Protein AF-A0A7Y9GAW0-F1 (afdb_monomer_lite)

Foldseek 3Di:
DDDDDDDDDDDDPPPPPPPPPPPQPADPDDDPVVLVVVCVVPVVPAAHEYEDEPDPVCVDPVNVVVSVVSSYHYHYDDPPVVVPRVVVVVCPVVVPD

Secondary structure (DSSP, 8-state):
----------------TT----------S--HHHHHHHHHH-TT-PPEEEEE-S-GGGGSHHHHHHHHHTTEEEEEPPTT-GGG-THHHHTGGGS--

Sequence (97 aa):
MQKVPAAARAAGAHRSSTRQKSRIVVERCVGRLKQESIRAARPDGAPIYGILDNLSANKTPQSRAWAARNNVELCLTPTYASWANPIEAQFGPLRTS

Structure (mmCIF, N/CA/C/O backbone):
data_AF-A0A7Y9GAW0-F1
#
_entry.id   AF-A0A7Y9GAW0-F1
#
loop_
_atom_site.group_PDB
_atom_site.id
_atom_site.type_symbol
_atom_site.label_atom_id
_atom_site.label_alt_id
_atom_site.label_comp_id
_atom_site.label_asym_id
_atom_site.label_entity_id
_atom_site.label_seq_id
_atom_site.pdbx_PDB_ins_code
_atom_site.Cartn_x
_atom_site.Cartn_y
_atom_site.Cartn_z
_atom_site.occupancy
_atom_site.B_iso_or_equiv
_atom_site.auth_seq_id
_atom_site.auth_comp_id
_atom_site.auth_asym_id
_atom_site.auth_atom_id
_atom_site.pdbx_PDB_model_num
ATOM 1 N N . MET A 1 1 ? -10.753 -42.992 50.120 1.00 39.62 1 MET A N 1
ATOM 2 C CA . MET A 1 1 ? -9.961 -41.761 49.923 1.00 39.62 1 MET A CA 1
ATOM 3 C C . MET A 1 1 ? -10.370 -41.134 48.594 1.00 39.62 1 MET A C 1
ATOM 5 O O . MET A 1 1 ? -10.572 -41.853 47.630 1.00 39.62 1 MET A O 1
ATOM 9 N N . GLN A 1 2 ? -10.661 -39.836 48.678 1.00 38.94 2 GLN A N 1
ATOM 10 C CA . GLN A 1 2 ? -11.245 -38.847 47.755 1.00 38.94 2 GLN A CA 1
ATOM 11 C C . GLN A 1 2 ? -11.642 -39.204 46.305 1.00 38.94 2 GLN A C 1
ATOM 13 O O . GLN A 1 2 ? -10.819 -39.485 45.442 1.00 38.94 2 GLN A O 1
ATOM 18 N N . LYS A 1 3 ? -12.943 -38.997 46.043 1.00 39.66 3 LYS A N 1
ATOM 19 C CA . LYS A 1 3 ? -13.515 -38.572 44.757 1.00 39.66 3 LYS A CA 1
ATOM 20 C C . LYS A 1 3 ? -13.120 -37.108 44.493 1.00 39.66 3 LYS A C 1
ATOM 22 O O . LYS A 1 3 ? -13.219 -36.297 45.411 1.00 39.66 3 LYS A O 1
ATOM 27 N N . VAL A 1 4 ? -12.766 -36.757 43.257 1.00 41.72 4 VAL A N 1
ATOM 28 C CA . VAL A 1 4 ? -12.667 -35.361 42.782 1.00 41.72 4 VAL A CA 1
ATOM 29 C C . VAL A 1 4 ? -13.843 -35.106 41.825 1.00 41.72 4 VAL A C 1
ATOM 31 O O . VAL A 1 4 ? -14.083 -35.953 40.964 1.00 41.72 4 VAL A O 1
ATOM 34 N N . PRO A 1 5 ? -14.614 -34.008 41.955 1.00 43.50 5 PRO A N 1
ATOM 35 C CA . PRO A 1 5 ? -15.739 -33.740 41.066 1.00 43.50 5 PRO A CA 1
ATOM 36 C C . PRO A 1 5 ? -15.268 -33.021 39.794 1.00 43.50 5 PRO A C 1
ATOM 38 O O . PRO A 1 5 ? -14.530 -32.039 39.865 1.00 43.50 5 PRO A O 1
ATOM 41 N N . ALA A 1 6 ? -15.733 -33.468 38.626 1.00 39.12 6 ALA A N 1
ATOM 42 C CA . ALA A 1 6 ? -15.614 -32.702 37.389 1.00 39.12 6 ALA A CA 1
ATOM 43 C C . ALA A 1 6 ? -16.757 -31.675 37.323 1.00 39.12 6 ALA A C 1
ATOM 45 O O . ALA A 1 6 ? -17.912 -32.021 37.072 1.00 39.12 6 ALA A O 1
ATOM 46 N N . ALA A 1 7 ? -16.429 -30.415 37.609 1.00 43.72 7 ALA A N 1
ATOM 47 C CA . ALA A 1 7 ? -17.317 -29.272 37.441 1.00 43.72 7 ALA A CA 1
ATOM 48 C C . ALA A 1 7 ? -17.491 -28.906 35.954 1.00 43.72 7 ALA A C 1
ATOM 50 O O . ALA A 1 7 ? -16.598 -29.089 35.128 1.00 43.72 7 ALA A O 1
ATOM 51 N N . ALA A 1 8 ? -18.678 -28.398 35.636 1.00 36.62 8 ALA A N 1
ATOM 52 C CA . ALA A 1 8 ? -19.171 -28.082 34.303 1.00 36.62 8 ALA A CA 1
ATOM 53 C C . ALA A 1 8 ? -18.748 -26.693 33.770 1.00 36.62 8 ALA A C 1
ATOM 55 O O . ALA A 1 8 ? -18.545 -25.771 34.555 1.00 36.62 8 ALA A O 1
ATOM 56 N N . ARG A 1 9 ? -18.837 -26.551 32.426 1.00 33.38 9 ARG A N 1
ATOM 57 C CA . ARG A 1 9 ? -18.870 -25.319 31.583 1.00 33.38 9 ARG A CA 1
ATOM 58 C C . ARG A 1 9 ? -17.540 -24.527 31.513 1.00 33.38 9 ARG A C 1
ATOM 60 O O . ARG A 1 9 ? -16.831 -24.427 32.491 1.00 33.38 9 ARG A O 1
ATOM 67 N N . ALA A 1 10 ? -17.116 -23.927 30.395 1.00 34.06 10 ALA A N 1
ATOM 68 C CA . ALA A 1 10 ? -17.858 -23.348 29.280 1.00 34.06 10 ALA A CA 1
ATOM 69 C C . ALA A 1 10 ? -17.047 -23.307 27.959 1.00 34.06 10 ALA A C 1
ATOM 71 O O . ALA A 1 10 ? -15.824 -23.294 27.961 1.00 34.06 10 ALA A O 1
ATOM 72 N N . ALA A 1 11 ? -17.795 -23.229 26.853 1.00 41.22 11 ALA A N 1
ATOM 73 C CA . ALA A 1 11 ? -17.540 -22.452 25.636 1.00 41.22 11 ALA A CA 1
ATOM 74 C C . ALA A 1 11 ? -16.098 -22.315 25.105 1.00 41.22 11 ALA A C 1
ATOM 76 O O . ALA A 1 11 ? -15.315 -21.481 25.542 1.00 41.22 11 ALA A O 1
ATOM 77 N N . GLY A 1 12 ? -15.847 -22.997 23.991 1.00 32.38 12 GLY A N 1
ATOM 78 C CA . GLY A 1 12 ? -14.775 -22.667 23.061 1.00 32.38 12 GLY A CA 1
ATOM 79 C C . GLY A 1 12 ? -15.209 -23.029 21.652 1.00 32.38 12 GLY A C 1
ATOM 80 O O . GLY A 1 12 ? -14.675 -23.962 21.0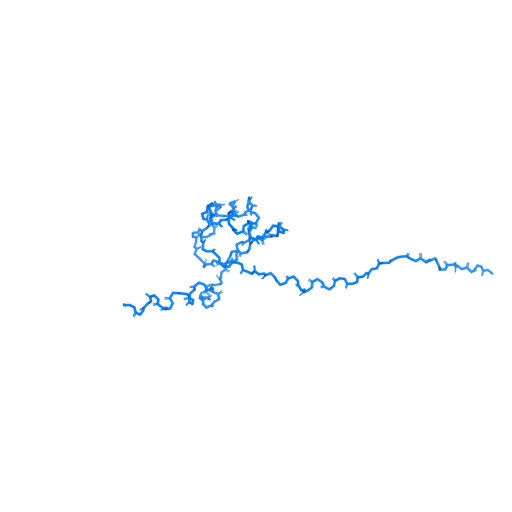63 1.00 32.38 12 GLY A O 1
ATOM 81 N N . ALA A 1 13 ? -16.240 -22.351 21.136 1.00 38.50 13 ALA A N 1
ATOM 82 C CA . ALA A 1 13 ? -16.605 -22.450 19.730 1.00 38.50 13 ALA A CA 1
ATOM 83 C C . ALA A 1 13 ? -15.361 -22.106 18.907 1.00 38.50 13 ALA A C 1
ATOM 85 O O . ALA A 1 13 ? -14.893 -20.967 18.909 1.00 38.50 13 ALA A O 1
ATOM 86 N N . HIS A 1 14 ? -14.813 -23.123 18.251 1.00 37.91 14 HIS A N 1
ATOM 87 C CA . HIS A 1 14 ? -13.695 -23.026 17.333 1.00 37.91 14 HIS A CA 1
ATOM 88 C C . HIS A 1 14 ? -14.152 -22.172 16.144 1.00 37.91 14 HIS A C 1
ATOM 90 O O . HIS A 1 14 ? -14.671 -22.674 15.150 1.00 37.91 14 HIS A O 1
ATOM 96 N N . ARG A 1 15 ? -14.068 -20.844 16.289 1.00 39.19 15 ARG A N 1
ATOM 97 C CA . ARG A 1 15 ? -14.404 -19.898 15.229 1.00 39.19 15 ARG A CA 1
ATOM 98 C C . ARG A 1 15 ? -13.295 -20.012 14.196 1.00 39.19 15 ARG A C 1
ATOM 100 O O . ARG A 1 15 ? -12.220 -19.444 14.352 1.00 39.19 15 ARG A O 1
ATOM 107 N N . SER A 1 16 ? -13.573 -20.796 13.163 1.00 33.88 16 SER A N 1
ATOM 108 C CA . SER A 1 16 ? -12.757 -20.983 11.970 1.00 33.88 16 SER A CA 1
ATOM 109 C C . SER A 1 16 ? -12.579 -19.628 11.272 1.00 33.88 16 SER A C 1
ATOM 111 O O . SER A 1 16 ? -13.313 -19.257 10.359 1.00 33.88 16 SER A O 1
ATOM 113 N N . SER A 1 17 ? -11.611 -18.845 11.747 1.00 37.62 17 SER A N 1
ATOM 114 C CA . SER A 1 17 ? -11.244 -17.514 11.254 1.00 37.62 17 SER A CA 1
ATOM 115 C C . SER A 1 17 ? -10.396 -17.597 9.978 1.00 37.62 17 SER A C 1
ATOM 117 O O . SER A 1 17 ? -9.443 -16.851 9.785 1.00 37.62 17 SER A O 1
ATOM 119 N N . THR A 1 18 ? -10.725 -18.527 9.087 1.00 34.19 18 THR A N 1
ATOM 120 C CA . THR A 1 18 ? -10.064 -18.700 7.784 1.00 34.19 18 THR A CA 1
ATOM 121 C C . THR A 1 18 ? -10.942 -18.214 6.629 1.00 34.19 18 THR A C 1
ATOM 123 O O . THR A 1 18 ? -10.580 -18.343 5.463 1.00 34.19 18 THR A O 1
ATOM 126 N N . ARG A 1 19 ? -12.092 -17.595 6.938 1.00 33.41 19 ARG A N 1
ATOM 127 C CA . ARG 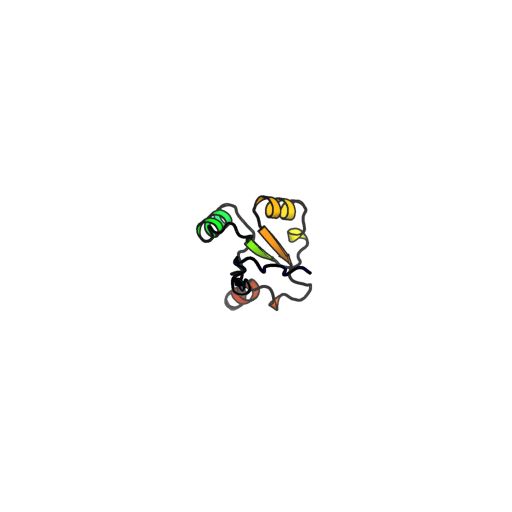A 1 19 ? -13.055 -17.068 5.957 1.00 33.41 19 ARG A CA 1
ATOM 128 C C . ARG A 1 19 ? -13.238 -15.549 5.975 1.00 33.41 19 ARG A C 1
ATOM 130 O O . ARG A 1 19 ? -14.131 -15.058 5.297 1.00 33.41 19 ARG A O 1
ATOM 137 N N . GLN A 1 20 ? -12.376 -14.791 6.651 1.00 34.31 20 GLN A N 1
ATOM 138 C CA . GLN A 1 20 ? -12.261 -13.348 6.408 1.00 34.31 20 GLN A CA 1
ATOM 139 C C . GLN A 1 20 ? -11.268 -13.149 5.253 1.00 34.31 20 GLN A C 1
ATOM 141 O O . GLN A 1 20 ? -10.152 -12.682 5.448 1.00 34.31 20 GLN A O 1
ATOM 146 N N . LYS A 1 21 ? -11.642 -13.604 4.048 1.00 34.28 21 LYS A N 1
ATOM 147 C CA . LYS A 1 21 ? -10.876 -13.351 2.822 1.00 34.28 21 LYS A CA 1
ATOM 148 C C . LYS A 1 21 ? -10.767 -11.840 2.665 1.00 34.28 21 LYS A C 1
ATOM 150 O O . LYS A 1 21 ? -11.733 -11.172 2.299 1.00 34.28 21 LYS A O 1
ATOM 155 N N . SER A 1 22 ? -9.596 -11.327 3.007 1.00 34.44 22 SER A N 1
ATOM 156 C CA . SER A 1 22 ? -9.124 -9.975 2.784 1.00 34.44 22 SER A CA 1
ATOM 157 C C . SER A 1 22 ? -9.407 -9.608 1.331 1.00 34.44 22 SER A C 1
ATOM 159 O O . SER A 1 22 ? -8.703 -10.006 0.409 1.00 34.44 22 SER A O 1
ATOM 161 N N . ARG A 1 23 ? -10.509 -8.884 1.111 1.00 40.44 23 ARG A N 1
ATOM 162 C CA . ARG A 1 23 ? -10.789 -8.209 -0.155 1.00 40.44 23 ARG A CA 1
ATOM 163 C C . ARG A 1 23 ? -9.691 -7.165 -0.317 1.00 40.44 23 ARG A C 1
ATOM 165 O O . ARG A 1 23 ? -9.778 -6.093 0.281 1.00 40.44 23 ARG A O 1
ATOM 172 N N . ILE A 1 24 ? -8.640 -7.539 -1.040 1.00 43.25 24 ILE A N 1
ATOM 173 C CA . ILE A 1 24 ? -7.562 -6.657 -1.474 1.00 43.25 24 ILE A CA 1
ATOM 174 C C . ILE A 1 24 ? -8.226 -5.569 -2.316 1.00 43.25 24 ILE A C 1
ATOM 176 O O . ILE A 1 24 ? -8.760 -5.838 -3.391 1.00 43.25 24 ILE A O 1
ATOM 180 N N . VAL A 1 25 ? -8.268 -4.350 -1.788 1.00 43.28 25 VAL A N 1
ATOM 181 C CA . VAL A 1 25 ? -8.711 -3.180 -2.541 1.00 43.28 25 VAL A CA 1
ATOM 182 C C . VAL A 1 25 ? -7.475 -2.668 -3.270 1.00 43.28 25 VAL A C 1
ATOM 184 O O . VAL A 1 25 ? -6.628 -2.005 -2.682 1.00 43.28 25 VAL A O 1
ATOM 187 N N . VAL A 1 26 ? -7.337 -3.048 -4.539 1.00 38.38 26 VAL A N 1
ATOM 188 C CA . VAL A 1 26 ? -6.264 -2.563 -5.414 1.00 38.38 26 VAL A CA 1
ATOM 189 C C . VAL A 1 26 ? -6.605 -1.131 -5.814 1.00 38.38 26 VAL A C 1
ATOM 191 O O . VAL A 1 26 ? -7.330 -0.915 -6.778 1.00 38.38 26 VAL A O 1
ATOM 194 N N . GLU A 1 27 ? -6.121 -0.146 -5.062 1.00 37.06 27 GLU A N 1
ATOM 195 C CA . GLU A 1 27 ? -6.295 1.270 -5.395 1.00 37.06 27 GLU A CA 1
ATOM 196 C C . GLU A 1 27 ? -4.941 1.997 -5.412 1.00 37.06 27 GLU A C 1
ATOM 198 O O . GLU A 1 27 ? -4.131 1.895 -4.492 1.00 37.06 27 GLU A O 1
ATOM 203 N N . ARG A 1 28 ? -4.712 2.718 -6.517 1.00 37.81 28 ARG A N 1
ATOM 204 C CA . ARG A 1 28 ? -3.529 3.534 -6.844 1.00 37.81 28 ARG A CA 1
ATOM 205 C C . ARG A 1 28 ? -3.276 4.644 -5.807 1.00 37.81 28 ARG A C 1
ATOM 207 O O . ARG A 1 28 ? -4.227 5.115 -5.189 1.00 37.81 28 ARG A O 1
ATOM 214 N N . CYS A 1 29 ? -2.010 5.082 -5.709 1.00 36.62 29 CYS A N 1
ATOM 215 C CA . CYS A 1 29 ? -1.452 6.184 -4.901 1.00 36.62 29 CYS A CA 1
ATOM 216 C C . CYS A 1 29 ? -2.484 7.088 -4.209 1.00 36.62 29 CYS A C 1
ATOM 218 O O . CYS A 1 29 ? -3.246 7.816 -4.846 1.00 36.62 29 CYS A O 1
ATOM 220 N N . VAL A 1 30 ? -2.486 7.024 -2.881 1.00 50.56 30 VAL A N 1
ATOM 221 C CA . VAL A 1 30 ? -3.609 7.441 -2.050 1.00 50.56 30 VAL A CA 1
ATOM 222 C C . VAL A 1 30 ? -3.691 8.961 -1.911 1.00 50.56 30 VAL A C 1
ATOM 224 O O . VAL A 1 30 ? -3.066 9.572 -1.047 1.00 50.56 30 VAL A O 1
ATOM 227 N N . GLY A 1 31 ? -4.513 9.578 -2.758 1.00 55.88 31 GLY A N 1
ATOM 228 C CA . GLY A 1 31 ? -5.094 10.888 -2.474 1.00 55.88 31 GLY A CA 1
ATOM 229 C C . GLY A 1 31 ? -6.144 10.785 -1.359 1.00 55.88 31 GLY A C 1
ATOM 230 O O . GLY A 1 31 ? -6.844 9.777 -1.250 1.00 55.88 31 GLY A O 1
ATOM 231 N N . ARG A 1 32 ? -6.284 11.839 -0.544 1.00 53.94 32 ARG A N 1
ATOM 232 C CA . ARG A 1 32 ? -7.200 11.887 0.617 1.00 53.94 32 ARG A CA 1
ATOM 233 C C . ARG A 1 32 ? -8.650 11.501 0.267 1.00 53.94 32 ARG A C 1
ATOM 235 O O . ARG A 1 32 ? -9.223 10.639 0.922 1.00 53.94 32 ARG A O 1
ATOM 242 N N . LEU A 1 33 ? -9.188 12.051 -0.826 1.00 54.34 33 LEU A N 1
ATOM 243 C CA . LEU A 1 33 ? -10.565 11.799 -1.297 1.00 54.34 33 LEU A CA 1
ATOM 244 C C . LEU A 1 33 ? -10.832 10.321 -1.625 1.00 54.34 33 LEU A C 1
ATOM 246 O O . LEU A 1 33 ? -11.924 9.789 -1.416 1.00 54.34 33 LEU A O 1
ATOM 250 N N . LYS A 1 34 ? -9.808 9.637 -2.135 1.00 72.44 34 LYS A N 1
ATOM 251 C CA . LYS A 1 34 ? -9.900 8.236 -2.536 1.00 72.44 34 LYS A CA 1
ATOM 252 C C . LYS A 1 34 ? -9.922 7.317 -1.314 1.00 72.44 34 LYS A C 1
ATOM 254 O O . LYS A 1 34 ? -10.717 6.386 -1.240 1.00 72.44 34 LYS A O 1
ATOM 259 N N . GLN A 1 35 ? -9.130 7.652 -0.299 1.00 77.31 35 GLN A N 1
ATOM 260 C CA . GLN A 1 35 ? -9.104 6.934 0.970 1.00 77.31 35 GLN A CA 1
ATOM 261 C C . GLN A 1 35 ? -10.434 7.004 1.728 1.00 77.31 35 GLN A C 1
ATOM 263 O O . GLN A 1 35 ? -10.904 5.983 2.226 1.00 77.31 35 GLN A O 1
ATOM 268 N N . GLU A 1 36 ? -11.031 8.193 1.820 1.00 82.69 36 GLU A N 1
ATOM 269 C CA . GLU A 1 36 ? -12.314 8.403 2.500 1.00 82.69 36 GLU A CA 1
ATOM 270 C C . GLU A 1 36 ? -13.409 7.532 1.877 1.00 82.69 36 GLU A C 1
ATOM 272 O O . GLU A 1 36 ? -14.144 6.856 2.593 1.00 82.69 36 GLU A O 1
ATOM 277 N N . SER A 1 37 ? -13.433 7.444 0.544 1.00 87.44 37 SER A N 1
ATOM 278 C CA . SER A 1 37 ? -14.366 6.587 -0.195 1.00 87.44 37 SER A CA 1
ATOM 279 C C . SER A 1 37 ? -14.161 5.096 0.109 1.00 87.44 37 SER A C 1
ATOM 281 O O . SER A 1 37 ? -15.125 4.376 0.376 1.00 87.44 37 SER A O 1
ATOM 283 N N . ILE A 1 38 ? -12.908 4.620 0.139 1.00 85.50 38 ILE A N 1
ATOM 284 C CA . ILE A 1 38 ? -12.5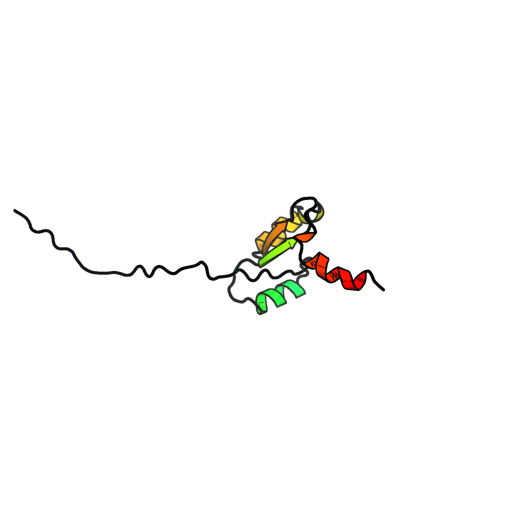95 3.223 0.499 1.00 85.50 38 ILE A CA 1
ATOM 285 C C . ILE A 1 38 ? -13.028 2.926 1.939 1.00 85.50 38 ILE A C 1
ATOM 287 O O . ILE A 1 38 ? -13.587 1.863 2.211 1.00 85.50 38 ILE A O 1
ATOM 291 N N . ARG A 1 39 ? -12.781 3.859 2.864 1.00 87.69 39 ARG A N 1
ATOM 292 C CA . ARG A 1 39 ? -13.146 3.722 4.280 1.00 87.69 39 ARG A CA 1
ATOM 293 C C . ARG A 1 39 ? -14.657 3.755 4.490 1.00 87.69 39 ARG A C 1
ATOM 295 O O . ARG A 1 39 ? -15.159 2.949 5.263 1.00 87.69 39 ARG A O 1
ATOM 302 N N . ALA A 1 40 ? -15.388 4.590 3.755 1.00 89.81 40 ALA A N 1
ATOM 303 C CA . ALA A 1 40 ? -16.848 4.579 3.761 1.00 89.81 40 ALA A CA 1
ATOM 304 C C . ALA A 1 40 ? -17.406 3.224 3.285 1.00 89.81 40 ALA A C 1
ATOM 306 O O . ALA A 1 40 ? -18.345 2.695 3.873 1.00 89.81 40 ALA A O 1
ATOM 307 N N . ALA A 1 41 ? -16.782 2.615 2.270 1.00 88.62 41 ALA A N 1
ATOM 308 C CA . ALA A 1 41 ? -17.157 1.289 1.777 1.00 88.62 41 ALA A CA 1
ATOM 309 C C . ALA A 1 41 ? -16.718 0.129 2.698 1.00 88.62 41 ALA A C 1
ATOM 311 O O . ALA A 1 41 ? -17.191 -0.999 2.540 1.00 88.62 41 ALA A O 1
ATOM 312 N N . ARG A 1 42 ? -15.793 0.372 3.637 1.00 85.62 42 ARG A N 1
ATOM 313 C CA . ARG A 1 42 ? -15.233 -0.616 4.575 1.00 85.62 42 ARG A CA 1
ATOM 314 C C . ARG A 1 42 ? -15.244 -0.063 6.008 1.00 85.62 42 ARG A C 1
ATOM 316 O O . ARG A 1 42 ? -14.190 0.299 6.536 1.00 85.62 42 ARG A O 1
ATOM 323 N N . PRO A 1 43 ? -16.421 -0.037 6.663 1.00 85.88 43 PRO A N 1
ATOM 324 C CA . PRO A 1 43 ? -16.564 0.471 8.028 1.00 85.88 43 PRO A CA 1
ATOM 325 C C . PRO A 1 43 ? -16.047 -0.507 9.099 1.00 85.88 43 PRO A C 1
ATOM 327 O O . PRO A 1 43 ? -16.152 -0.226 10.287 1.00 85.88 43 PRO A O 1
ATOM 330 N N . ASP A 1 44 ? -15.489 -1.657 8.702 1.00 89.00 44 ASP A N 1
ATOM 331 C CA . ASP A 1 44 ? -14.986 -2.711 9.594 1.00 89.00 44 ASP A CA 1
ATOM 332 C C . ASP A 1 44 ? -13.699 -2.324 10.344 1.00 89.00 44 ASP A C 1
ATOM 334 O O . ASP A 1 44 ? -13.244 -3.066 11.212 1.00 89.00 44 ASP A O 1
ATOM 338 N N . GLY A 1 45 ? -13.096 -1.178 10.010 1.00 86.38 45 GLY A N 1
ATOM 339 C CA . GLY A 1 45 ? -11.872 -0.686 10.642 1.00 86.38 45 GLY A CA 1
ATOM 340 C C . GLY A 1 45 ? -10.634 -1.537 10.343 1.00 86.38 45 GLY A C 1
ATOM 341 O O . GLY A 1 45 ? -9.561 -1.255 10.876 1.00 86.38 45 GLY A O 1
ATOM 342 N N . ALA A 1 46 ? -10.752 -2.550 9.479 1.00 90.38 46 ALA A N 1
ATOM 343 C CA . ALA A 1 46 ? -9.650 -3.435 9.136 1.00 90.38 46 ALA A CA 1
ATOM 344 C C . ALA A 1 46 ? -8.544 -2.676 8.374 1.00 90.38 46 ALA A C 1
ATOM 346 O O . ALA A 1 46 ? -8.824 -1.664 7.712 1.00 90.38 46 ALA A O 1
ATOM 347 N N . PRO A 1 47 ? -7.285 -3.146 8.428 1.00 89.75 47 PRO A N 1
ATOM 348 C CA . PRO A 1 47 ? -6.224 -2.574 7.614 1.00 89.75 47 PRO A CA 1
ATOM 349 C C . PRO A 1 47 ? -6.586 -2.604 6.125 1.00 89.75 47 PRO A C 1
ATOM 351 O O . PRO A 1 47 ? -7.155 -3.576 5.621 1.00 89.75 47 PRO A O 1
ATOM 354 N N . ILE A 1 48 ? -6.257 -1.526 5.414 1.00 90.06 48 ILE A N 1
ATOM 355 C CA . ILE A 1 48 ? -6.304 -1.514 3.947 1.00 90.06 48 ILE A CA 1
ATOM 356 C C . ILE A 1 48 ? -4.946 -1.989 3.447 1.00 90.06 48 ILE A C 1
ATOM 358 O O . ILE A 1 48 ? -3.924 -1.472 3.879 1.00 90.06 48 ILE A O 1
ATOM 362 N N . TYR A 1 49 ? -4.933 -2.925 2.506 1.00 90.44 49 TYR A N 1
ATOM 363 C CA . TYR A 1 49 ? -3.707 -3.433 1.896 1.00 90.44 49 TYR A CA 1
ATOM 364 C C . TYR A 1 49 ? -3.530 -2.801 0.518 1.00 90.44 49 TYR A C 1
ATOM 366 O O . TYR A 1 49 ? -4.339 -3.047 -0.377 1.00 90.44 49 TYR A O 1
ATOM 374 N N . GLY A 1 50 ? -2.493 -1.981 0.357 1.00 88.12 50 GLY A N 1
ATOM 375 C CA . GLY A 1 50 ? -2.111 -1.405 -0.929 1.00 88.12 50 GLY A CA 1
ATOM 376 C C . GLY A 1 50 ? -1.026 -2.249 -1.585 1.00 88.12 50 GLY A C 1
ATOM 377 O O . GLY A 1 50 ? 0.042 -2.410 -1.004 1.00 88.12 50 GLY A O 1
ATOM 378 N N . ILE A 1 51 ? -1.277 -2.768 -2.788 1.00 89.62 51 ILE A N 1
ATOM 379 C CA . ILE A 1 51 ? -0.250 -3.436 -3.601 1.00 89.62 51 ILE A CA 1
ATOM 380 C C . ILE A 1 51 ? 0.454 -2.375 -4.447 1.00 89.62 51 ILE A C 1
ATOM 382 O O . ILE A 1 51 ? -0.207 -1.651 -5.191 1.00 89.62 51 ILE A O 1
ATOM 386 N N . LEU A 1 52 ? 1.778 -2.272 -4.325 1.00 88.25 52 LEU A N 1
ATOM 387 C CA . LEU A 1 52 ? 2.594 -1.293 -5.045 1.00 88.25 52 LEU A CA 1
ATOM 388 C C . LEU A 1 52 ? 3.762 -1.971 -5.757 1.00 88.25 52 LEU A C 1
ATOM 390 O O . LEU A 1 52 ? 4.250 -3.017 -5.331 1.00 88.25 52 LEU A O 1
ATOM 394 N N . ASP A 1 53 ? 4.253 -1.334 -6.812 1.00 86.38 53 ASP A N 1
ATOM 395 C CA . ASP A 1 53 ? 5.488 -1.728 -7.474 1.00 86.38 53 ASP A CA 1
ATOM 396 C C . ASP A 1 53 ? 6.719 -1.489 -6.577 1.00 86.38 53 ASP A C 1
ATOM 398 O O . ASP A 1 53 ? 6.697 -0.704 -5.621 1.00 86.38 53 ASP A O 1
ATOM 402 N N . ASN A 1 54 ? 7.831 -2.167 -6.879 1.00 88.31 54 ASN A N 1
ATOM 403 C CA . ASN A 1 54 ? 9.062 -2.119 -6.075 1.00 88.31 54 ASN A CA 1
ATOM 404 C C . ASN A 1 54 ? 9.875 -0.815 -6.233 1.00 88.31 54 ASN A C 1
ATOM 406 O O . ASN A 1 54 ? 11.101 -0.817 -6.078 1.00 88.31 54 ASN A O 1
ATOM 410 N N . LEU A 1 55 ? 9.223 0.297 -6.568 1.00 86.06 55 LEU A N 1
ATOM 411 C CA . LEU A 1 55 ? 9.870 1.578 -6.812 1.00 86.06 55 LEU A CA 1
ATOM 412 C C . LEU A 1 55 ? 10.363 2.208 -5.501 1.00 86.06 55 LEU A C 1
ATOM 414 O O . LEU A 1 55 ? 9.693 2.163 -4.467 1.00 86.06 55 LEU A O 1
ATOM 418 N N . SER A 1 56 ? 11.541 2.834 -5.530 1.00 85.81 56 SER A N 1
ATOM 419 C CA . SER A 1 56 ? 12.133 3.503 -4.360 1.00 85.81 56 SER A CA 1
ATOM 420 C C . SER A 1 56 ? 11.228 4.599 -3.780 1.00 85.81 56 SER A C 1
ATOM 422 O O . SER A 1 56 ? 11.157 4.749 -2.559 1.00 85.81 56 SER A O 1
ATOM 424 N N . ALA A 1 57 ? 10.462 5.290 -4.629 1.00 82.88 57 ALA A N 1
ATOM 425 C CA . ALA A 1 57 ? 9.479 6.301 -4.234 1.00 82.88 57 ALA A CA 1
ATOM 426 C C . ALA A 1 57 ? 8.392 5.762 -3.277 1.00 82.88 57 ALA A C 1
ATOM 428 O O . ALA A 1 57 ? 7.895 6.495 -2.420 1.00 82.88 57 ALA A O 1
ATOM 429 N N . ASN A 1 58 ? 8.075 4.465 -3.338 1.00 84.88 58 ASN A N 1
ATOM 430 C CA . ASN A 1 58 ? 7.080 3.839 -2.461 1.00 84.88 58 ASN A CA 1
ATOM 431 C C . ASN A 1 58 ? 7.636 3.503 -1.069 1.00 84.88 58 ASN A C 1
ATOM 433 O O . ASN A 1 58 ? 6.878 3.230 -0.139 1.00 84.88 58 ASN A O 1
ATOM 437 N N . LYS A 1 59 ? 8.963 3.526 -0.900 1.00 87.56 59 LYS A N 1
ATOM 438 C CA . LYS A 1 59 ? 9.654 3.096 0.326 1.00 87.56 59 LYS A CA 1
ATOM 439 C C . LYS A 1 59 ? 10.046 4.248 1.246 1.00 87.56 59 LYS A C 1
ATOM 441 O O . LYS A 1 59 ? 10.641 3.984 2.295 1.00 87.56 59 LYS A O 1
ATOM 446 N N . THR A 1 60 ? 9.742 5.490 0.867 1.00 89.88 60 THR A N 1
ATOM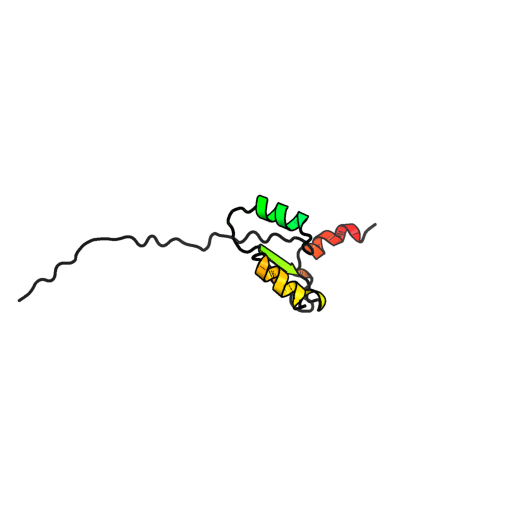 447 C CA . THR A 1 60 ? 10.175 6.681 1.607 1.00 89.88 60 THR A CA 1
ATOM 448 C C . THR A 1 60 ? 9.614 6.697 3.036 1.00 89.88 60 THR A C 1
ATOM 450 O O . THR A 1 60 ? 8.528 6.157 3.293 1.00 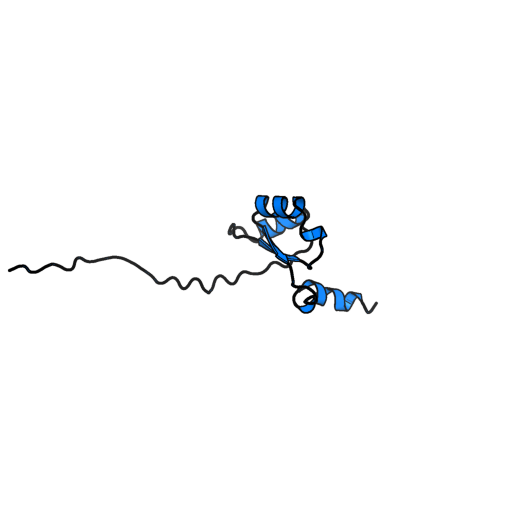89.88 60 THR A O 1
ATOM 453 N N . PRO A 1 61 ? 10.309 7.347 3.989 1.00 93.12 61 PRO A N 1
ATOM 454 C CA . PRO A 1 61 ? 9.792 7.530 5.344 1.00 93.12 61 PRO A CA 1
ATOM 455 C C . PRO A 1 61 ? 8.424 8.220 5.368 1.00 93.12 61 PRO A C 1
ATOM 457 O O . PRO A 1 61 ? 7.565 7.857 6.167 1.00 93.12 61 PRO A O 1
ATOM 460 N N . GLN A 1 62 ? 8.190 9.168 4.454 1.00 88.31 62 GLN A N 1
ATOM 461 C CA . GLN A 1 62 ? 6.918 9.875 4.335 1.00 88.31 62 GLN A CA 1
ATOM 462 C C . GLN A 1 62 ? 5.772 8.929 3.958 1.00 88.31 62 GLN A C 1
ATOM 464 O O . GLN A 1 62 ? 4.722 8.969 4.604 1.00 88.31 62 GLN A O 1
ATOM 469 N N . SER A 1 63 ? 5.983 8.049 2.974 1.00 86.75 63 SER A N 1
ATOM 470 C CA . SER A 1 63 ? 4.992 7.049 2.558 1.00 86.75 63 SER A CA 1
ATOM 471 C C . SER A 1 63 ? 4.665 6.079 3.694 1.00 86.75 63 SER A C 1
ATOM 473 O O . SER A 1 63 ? 3.495 5.825 3.978 1.00 86.75 63 SER A O 1
ATOM 475 N N . ARG A 1 64 ? 5.685 5.597 4.417 1.00 91.00 64 ARG A N 1
ATOM 476 C CA . ARG A 1 64 ? 5.503 4.701 5.573 1.00 91.00 64 ARG A CA 1
ATOM 477 C C . ARG A 1 64 ? 4.760 5.380 6.722 1.00 91.00 64 ARG A C 1
ATOM 479 O O . ARG A 1 64 ? 3.832 4.802 7.281 1.00 91.00 64 ARG A O 1
ATOM 486 N N . ALA A 1 65 ? 5.132 6.617 7.050 1.00 91.69 65 ALA A N 1
ATOM 487 C CA . ALA A 1 65 ? 4.486 7.386 8.108 1.00 91.69 65 ALA A CA 1
ATOM 488 C C . ALA A 1 65 ? 3.022 7.686 7.768 1.00 91.69 65 ALA A C 1
ATOM 490 O O . ALA A 1 65 ? 2.153 7.616 8.635 1.00 91.69 65 ALA A O 1
ATOM 491 N N . TRP A 1 66 ? 2.732 8.004 6.504 1.00 90.94 66 TRP A N 1
ATOM 492 C CA . TRP A 1 66 ? 1.361 8.164 6.037 1.00 90.94 66 TRP A CA 1
ATOM 493 C C . TRP A 1 66 ? 0.569 6.857 6.170 1.00 90.94 66 TRP A C 1
ATOM 495 O O . TRP A 1 66 ? -0.533 6.888 6.711 1.00 90.94 66 TRP A O 1
ATOM 505 N N . ALA A 1 67 ? 1.130 5.718 5.759 1.00 91.25 67 ALA A N 1
ATOM 506 C CA . ALA A 1 67 ? 0.444 4.429 5.818 1.00 91.25 67 ALA A CA 1
ATOM 507 C C . ALA A 1 67 ? 0.089 4.028 7.261 1.00 91.25 67 ALA A C 1
ATOM 509 O O . ALA A 1 67 ? -1.059 3.684 7.547 1.00 91.25 67 ALA A O 1
ATOM 510 N N . ALA A 1 68 ? 1.034 4.204 8.192 1.00 92.62 68 ALA A N 1
ATOM 511 C CA . ALA A 1 68 ? 0.824 3.949 9.615 1.00 92.62 68 ALA A CA 1
ATOM 512 C C . ALA A 1 68 ? -0.313 4.802 10.204 1.00 92.62 68 ALA A C 1
ATOM 514 O O . ALA A 1 68 ? -1.208 4.270 10.857 1.00 92.62 68 ALA A O 1
ATOM 515 N N . ARG A 1 69 ? -0.339 6.113 9.915 1.00 93.00 69 ARG A N 1
ATOM 516 C CA . ARG A 1 69 ? -1.408 7.017 10.392 1.00 93.00 69 ARG A CA 1
ATOM 517 C C . ARG A 1 69 ? -2.794 6.659 9.858 1.00 93.00 69 ARG A C 1
ATOM 519 O O . ARG A 1 69 ? -3.792 7.067 10.436 1.00 93.00 69 ARG A O 1
ATOM 526 N N . ASN A 1 70 ? -2.851 5.938 8.745 1.00 89.75 70 ASN A N 1
ATOM 527 C CA . ASN A 1 70 ? -4.076 5.678 8.005 1.00 89.75 70 ASN A CA 1
ATOM 528 C C . ASN A 1 70 ? -4.546 4.221 8.086 1.00 89.75 70 ASN A C 1
ATOM 530 O O . ASN A 1 70 ? -5.494 3.863 7.383 1.00 89.75 70 ASN A O 1
ATOM 534 N N . ASN A 1 71 ? -3.915 3.393 8.931 1.00 92.31 71 ASN A N 1
ATOM 535 C CA . ASN A 1 71 ? -4.156 1.950 9.036 1.00 92.31 71 ASN A CA 1
ATOM 536 C C . ASN A 1 71 ? -4.075 1.250 7.662 1.00 92.31 71 ASN A C 1
ATOM 538 O O . ASN A 1 71 ? -4.988 0.528 7.244 1.00 92.31 71 ASN A O 1
ATOM 542 N N . VAL A 1 72 ? -3.011 1.565 6.918 1.00 91.56 72 VAL A N 1
ATOM 543 C CA . VAL A 1 72 ? -2.708 1.005 5.598 1.00 91.56 72 VAL A CA 1
ATOM 544 C C . VAL A 1 72 ? -1.428 0.184 5.677 1.00 91.56 72 VAL A C 1
ATOM 546 O O . VAL A 1 72 ? -0.417 0.650 6.199 1.00 91.56 72 VAL A O 1
ATOM 549 N N . GLU A 1 73 ? -1.457 -1.014 5.107 1.00 92.81 73 GLU A N 1
ATOM 550 C CA . GLU A 1 73 ? -0.291 -1.863 4.904 1.00 92.81 73 GLU A CA 1
ATOM 551 C C . GLU A 1 73 ? 0.198 -1.738 3.457 1.00 92.81 73 GLU A C 1
ATOM 553 O O . GLU A 1 73 ? -0.582 -1.852 2.508 1.00 92.81 73 GLU A O 1
ATOM 558 N N . LEU A 1 74 ? 1.495 -1.466 3.288 1.00 91.69 74 LEU A N 1
ATOM 559 C CA . LEU A 1 74 ? 2.134 -1.338 1.978 1.00 91.69 74 LEU A CA 1
ATOM 560 C C . LEU A 1 74 ? 2.752 -2.681 1.573 1.00 91.69 74 LEU A C 1
ATOM 562 O O . LEU A 1 74 ? 3.764 -3.099 2.136 1.00 91.69 74 LEU A O 1
ATOM 566 N N . CYS A 1 75 ? 2.173 -3.329 0.568 1.00 92.31 75 CYS A N 1
ATOM 567 C CA . CYS A 1 75 ? 2.628 -4.600 0.015 1.00 92.31 75 CYS A CA 1
ATOM 568 C C . CYS A 1 75 ? 3.400 -4.345 -1.287 1.00 92.31 75 CYS A C 1
ATOM 570 O O . CYS A 1 75 ? 2.806 -4.115 -2.338 1.00 92.31 75 CYS A O 1
ATOM 572 N N . LEU A 1 76 ? 4.731 -4.371 -1.225 1.00 90.50 76 LEU A N 1
ATOM 573 C CA . LEU A 1 76 ? 5.581 -4.166 -2.402 1.00 90.50 76 LEU A CA 1
ATOM 574 C C . LEU A 1 76 ? 5.730 -5.474 -3.181 1.00 90.50 76 LEU A C 1
ATOM 576 O O . LEU A 1 76 ? 6.112 -6.496 -2.608 1.00 90.50 76 LEU A O 1
ATOM 580 N N . THR A 1 77 ? 5.482 -5.449 -4.488 1.00 90.69 77 THR A N 1
ATOM 581 C CA . THR A 1 77 ? 5.762 -6.602 -5.350 1.00 90.69 77 THR A CA 1
ATOM 582 C C . THR A 1 77 ? 7.273 -6.851 -5.437 1.00 90.69 77 THR A C 1
ATOM 584 O O . THR A 1 77 ? 8.030 -5.880 -5.505 1.00 90.69 77 THR A O 1
ATOM 587 N N . PRO A 1 78 ? 7.749 -8.108 -5.486 1.00 89.12 78 PRO A N 1
ATOM 588 C CA . PRO A 1 78 ? 9.161 -8.410 -5.71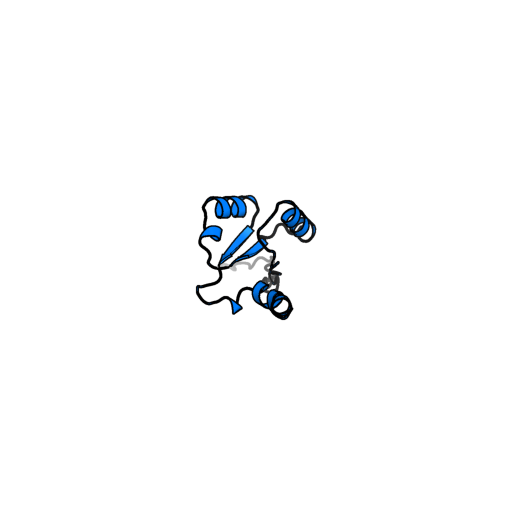7 1.00 89.12 78 PRO A CA 1
ATOM 589 C C . PRO A 1 78 ? 9.697 -7.828 -7.033 1.00 89.12 78 PRO A C 1
ATOM 591 O O . PRO A 1 78 ? 8.947 -7.527 -7.966 1.00 89.12 78 PRO A O 1
ATOM 594 N N . THR A 1 79 ? 11.020 -7.694 -7.132 1.00 88.38 79 THR A N 1
ATOM 595 C CA . THR A 1 79 ? 11.680 -7.300 -8.385 1.00 88.38 79 THR A CA 1
ATOM 596 C C . THR A 1 79 ? 11.323 -8.287 -9.501 1.00 88.38 79 THR A C 1
ATOM 598 O O . THR A 1 79 ? 11.311 -9.493 -9.276 1.00 88.38 79 THR A O 1
ATOM 601 N N . TYR A 1 80 ? 11.025 -7.765 -10.696 1.00 85.25 80 TYR A N 1
ATOM 602 C CA . TYR A 1 80 ? 10.598 -8.534 -11.876 1.00 85.25 80 TYR A CA 1
ATOM 603 C C . TYR A 1 80 ? 9.280 -9.319 -11.723 1.00 85.25 80 TYR A C 1
ATOM 605 O O . TYR A 1 80 ? 8.966 -10.164 -12.556 1.00 85.25 80 TYR A O 1
ATOM 613 N N . ALA A 1 81 ? 8.465 -9.010 -10.710 1.00 87.94 81 ALA A N 1
ATOM 614 C CA . ALA A 1 81 ? 7.164 -9.644 -10.490 1.00 87.94 81 ALA A CA 1
ATOM 615 C C . ALA A 1 81 ? 5.985 -8.710 -10.820 1.00 87.94 81 ALA A C 1
ATOM 617 O O . ALA A 1 81 ? 5.003 -8.655 -10.082 1.00 87.94 81 ALA A O 1
ATOM 618 N N . SER A 1 82 ? 6.065 -7.965 -11.930 1.00 81.94 82 SER A N 1
ATOM 619 C CA . SER A 1 82 ? 4.986 -7.054 -12.355 1.00 81.94 82 SER A CA 1
ATOM 620 C C . SER A 1 82 ? 3.659 -7.782 -12.595 1.00 81.94 82 SER A C 1
ATOM 622 O O . SER A 1 82 ? 2.601 -7.228 -12.320 1.00 81.94 82 SER A O 1
ATOM 624 N N . TRP A 1 83 ? 3.706 -9.054 -13.002 1.00 84.56 83 TRP A N 1
ATOM 625 C CA . TRP A 1 83 ? 2.534 -9.928 -13.142 1.00 84.56 83 TRP A CA 1
ATOM 626 C C . TRP A 1 83 ? 1.714 -10.077 -11.848 1.00 84.56 83 TRP A C 1
ATOM 628 O O . TRP A 1 83 ? 0.525 -10.375 -11.913 1.00 84.56 83 TRP A O 1
ATOM 638 N N . ALA A 1 84 ? 2.324 -9.860 -10.677 1.00 85.44 84 ALA A N 1
ATOM 639 C CA . ALA A 1 84 ? 1.648 -9.908 -9.382 1.00 85.44 84 ALA A CA 1
ATOM 640 C C . ALA A 1 84 ? 0.975 -8.575 -9.006 1.00 85.44 84 ALA A C 1
ATOM 642 O O . ALA A 1 84 ? 0.256 -8.521 -8.009 1.00 85.44 84 ALA A O 1
ATOM 643 N N . ASN A 1 85 ? 1.197 -7.503 -9.775 1.00 86.38 85 ASN A N 1
ATOM 644 C CA . ASN A 1 85 ? 0.547 -6.215 -9.577 1.00 86.38 85 ASN A CA 1
ATOM 645 C C . ASN A 1 85 ? -0.741 -6.142 -10.423 1.00 86.38 85 ASN A C 1
ATOM 647 O O . ASN A 1 85 ? -0.656 -5.995 -11.645 1.00 86.38 85 ASN A O 1
ATOM 651 N N . PRO A 1 86 ? -1.949 -6.196 -9.824 1.00 83.56 86 PRO A N 1
ATOM 652 C CA . PRO A 1 86 ? -3.190 -6.313 -10.595 1.00 83.56 86 PRO A CA 1
ATOM 653 C C . PRO A 1 86 ? -3.496 -5.099 -11.485 1.00 83.56 86 PRO A C 1
ATOM 655 O O . PRO A 1 86 ? -4.311 -5.203 -12.401 1.00 83.56 86 PRO A O 1
ATOM 658 N N . ILE A 1 87 ? -2.841 -3.955 -11.245 1.00 83.94 87 ILE A N 1
ATOM 659 C CA . ILE A 1 87 ? -2.966 -2.769 -12.100 1.00 83.94 87 ILE A CA 1
ATOM 660 C C . ILE A 1 87 ? -2.371 -2.996 -13.500 1.00 83.94 87 ILE A C 1
ATOM 662 O O . ILE A 1 87 ? -2.859 -2.417 -14.466 1.00 83.94 87 ILE A O 1
ATOM 666 N N . GLU A 1 88 ? -1.363 -3.862 -13.648 1.00 82.50 88 GLU A N 1
ATOM 667 C CA . GLU A 1 88 ? -0.684 -4.079 -14.934 1.00 82.50 88 GLU A CA 1
ATOM 668 C C . GLU A 1 88 ? -1.635 -4.641 -15.995 1.00 82.50 88 GLU A C 1
ATOM 670 O O . GLU A 1 88 ? -1.591 -4.231 -17.155 1.00 82.50 88 GLU A O 1
ATOM 675 N N . ALA A 1 89 ? -2.567 -5.508 -15.585 1.00 82.44 89 ALA A N 1
ATOM 676 C CA . ALA A 1 89 ? -3.597 -6.054 -16.466 1.00 82.44 89 ALA A CA 1
ATOM 677 C C . ALA A 1 89 ? -4.580 -4.980 -16.967 1.00 82.44 89 ALA A C 1
ATOM 679 O O . ALA A 1 89 ? -5.100 -5.084 -18.076 1.00 82.44 89 ALA A O 1
ATOM 680 N N . GLN A 1 90 ? -4.810 -3.925 -16.181 1.00 83.75 90 GLN A N 1
ATOM 681 C CA . GLN A 1 90 ? -5.724 -2.840 -16.549 1.00 83.75 90 GLN A CA 1
ATOM 682 C C . GLN A 1 90 ? -5.137 -1.929 -17.634 1.00 83.75 90 GLN A C 1
ATOM 684 O O . GLN A 1 90 ? -5.891 -1.292 -18.365 1.00 83.75 90 GLN A O 1
ATOM 689 N N . PHE A 1 91 ? -3.806 -1.879 -17.778 1.00 81.44 91 PHE A N 1
ATOM 690 C CA . PHE A 1 91 ? -3.150 -1.076 -18.815 1.00 81.44 91 PHE A CA 1
ATOM 691 C C . PHE A 1 91 ? -3.083 -1.761 -20.181 1.00 81.44 91 PHE A C 1
ATOM 693 O O . PHE A 1 91 ? -2.771 -1.085 -21.155 1.00 81.44 91 PHE A O 1
ATOM 700 N N . GLY A 1 92 ? -3.380 -3.060 -20.288 1.00 81.44 92 GLY A N 1
ATOM 701 C CA . GLY A 1 92 ? -3.359 -3.785 -21.566 1.00 81.44 92 GLY A CA 1
ATOM 702 C C . GLY A 1 92 ? -4.174 -3.090 -22.670 1.00 81.44 92 GLY A C 1
ATOM 703 O O . GLY A 1 92 ? -3.592 -2.728 -23.692 1.00 81.44 92 GLY A O 1
ATOM 704 N N . PRO A 1 93 ? -5.471 -2.801 -22.446 1.00 84.94 93 PRO A N 1
ATOM 705 C CA . PRO A 1 93 ? -6.316 -2.090 -23.411 1.00 84.94 93 PRO A CA 1
ATOM 706 C C . PRO A 1 93 ? -5.855 -0.666 -23.759 1.00 84.94 93 PRO A C 1
ATOM 708 O O . PRO A 1 93 ? -6.263 -0.126 -24.780 1.00 84.94 93 PRO A O 1
ATOM 711 N N . LEU A 1 94 ? -5.016 -0.045 -22.922 1.00 82.06 94 LEU A N 1
ATOM 712 C CA . LEU A 1 94 ? -4.506 1.314 -23.135 1.00 82.06 94 LEU A CA 1
ATOM 713 C C . LEU A 1 94 ? -3.234 1.347 -23.997 1.00 82.06 94 LEU A C 1
ATOM 715 O O . LEU A 1 94 ? -2.755 2.426 -24.325 1.00 82.06 94 LEU A O 1
ATOM 719 N N . ARG A 1 95 ? -2.664 0.185 -24.341 1.00 76.56 95 ARG A N 1
ATOM 720 C CA . ARG A 1 95 ? -1.440 0.069 -25.156 1.00 76.56 95 ARG A CA 1
ATOM 721 C C . ARG A 1 95 ? -1.721 -0.166 -26.646 1.00 76.56 95 ARG A C 1
ATOM 723 O O . ARG A 1 95 ? -0.779 -0.194 -27.427 1.00 76.56 95 ARG A O 1
ATOM 730 N N . THR A 1 96 ? -2.983 -0.367 -27.026 1.00 72.19 96 THR A N 1
ATOM 731 C CA . THR A 1 96 ? -3.413 -0.729 -28.392 1.00 72.19 96 THR A CA 1
ATOM 732 C C . THR A 1 96 ? -4.167 0.386 -29.126 1.00 72.19 96 THR A C 1
ATOM 734 O O . THR A 1 96 ? -4.847 0.099 -30.107 1.00 72.19 96 THR A O 1
ATOM 737 N N . SER A 1 97 ? -4.088 1.631 -28.647 1.00 58.31 97 SER A N 1
ATOM 738 C CA . SER A 1 97 ? -4.663 2.817 -29.305 1.00 58.31 97 SER A CA 1
ATOM 739 C C . SER A 1 97 ? -3.741 3.405 -30.362 1.00 58.31 97 SER A C 1
ATOM 741 O O . SER A 1 97 ? -2.543 3.551 -30.025 1.00 58.31 97 SER A O 1
#

pLDDT: mean 70.54, std 22.84, range [32.38, 93.12]

Organism: NCBI:txid46158

Radius of gyration: 22.11 Å; chains: 1; bounding box: 31×54×79 Å

InterPro domains:
  IPR038717 Tc1-like transposase, DDE domain [PF13358] (26-95)